Protein AF-A0A7J9BCP8-F1 (afdb_monomer)

Secondary structure (DSSP, 8-state):
----EEEEEEEESS----TTSEE-PPP--GGG-S-------EEEEEEHHHHTT--TTEEEEEEEEESSS--TT--HHHHHHHHHT-----------

Radius of gyration: 15.51 Å; Cα contacts (8 Å, |Δi|>4): 135; chains: 1; bounding box: 48×31×32 Å

pLDDT: mean 85.13, std 13.85, range [46.31, 96.81]

Organism: Gossypium gossypioides (NCBI:txid34282)

Nearest PDB structures (foldseek):
  2pyj-assembly1_A  TM=3.569E-01  e=8.616E+00  Salasvirus phi29
  2pyj-assembly2_B  TM=3.583E-01  e=8.094E+00  Salasvirus phi29

Sequence (96 aa):
ESAISIIYVVNCRKPIKLSQYINASRCITKSNISSPSPSTSFFYFLDRNTVLNLNQACTMEAEVPIMVKSISGMSTLAIYNKLSDGFYLSWHQISV

Solvent-accessible surface area (backbone atoms only — not comparable to full-atom values): 6097 Å² total; per-residue (Å²): 135,77,42,73,32,57,37,32,38,31,42,14,63,55,89,71,96,47,87,70,51,35,63,55,63,76,83,86,52,86,88,63,61,89,64,81,61,82,69,52,65,39,34,24,40,30,46,64,81,53,55,79,67,58,57,87,60,44,44,85,75,46,80,42,74,30,62,37,79,70,64,85,90,57,51,55,67,59,51,51,53,43,53,71,73,44,73,90,86,79,88,80,86,79,86,127

Mean predicted aligned error: 7.35 Å

Structure (mmCIF, N/CA/C/O backbone):
data_AF-A0A7J9BCP8-F1
#
_entry.id   AF-A0A7J9BCP8-F1
#
loop_
_atom_site.group_PDB
_atom_site.id
_atom_site.type_symbol
_atom_site.label_atom_id
_atom_site.label_alt_id
_atom_site.label_comp_id
_atom_site.label_asym_id
_atom_site.label_entity_id
_atom_site.label_seq_id
_atom_site.pdbx_PDB_ins_code
_atom_site.Cartn_x
_atom_site.Cartn_y
_atom_site.Cartn_z
_atom_site.occupancy
_atom_site.B_iso_or_equiv
_atom_site.auth_seq_id
_atom_site.auth_comp_id
_atom_site.auth_asym_id
_atom_site.auth_atom_id
_atom_site.pdbx_PDB_model_num
ATOM 1 N N . GLU A 1 1 ? -21.570 -1.901 7.388 1.00 46.31 1 GLU A N 1
ATOM 2 C CA . GLU A 1 1 ? -21.275 -2.517 6.080 1.00 46.31 1 GLU A CA 1
ATOM 3 C C . GLU A 1 1 ? -19.883 -2.080 5.635 1.00 46.31 1 GLU A C 1
ATOM 5 O O . GLU A 1 1 ? -19.678 -0.914 5.297 1.00 46.31 1 GLU A O 1
ATOM 10 N N . SER A 1 2 ? -18.895 -2.962 5.786 1.00 58.09 2 SER A N 1
ATOM 11 C CA . SER A 1 2 ? -17.518 -2.688 5.366 1.00 58.09 2 SER A CA 1
ATOM 12 C C . SER A 1 2 ? -17.454 -2.861 3.854 1.00 58.09 2 SER A C 1
ATOM 14 O O . SER A 1 2 ? -17.545 -3.984 3.370 1.00 58.09 2 SER A O 1
ATOM 16 N N . ALA A 1 3 ? -17.369 -1.766 3.099 1.00 75.94 3 ALA A N 1
ATOM 17 C CA . ALA A 1 3 ? -17.163 -1.881 1.660 1.00 75.94 3 ALA A CA 1
ATOM 18 C C . ALA A 1 3 ? -15.733 -2.359 1.385 1.00 75.94 3 ALA A C 1
ATOM 20 O O . ALA A 1 3 ? -14.808 -1.967 2.098 1.00 75.94 3 ALA A O 1
ATOM 21 N N . ILE A 1 4 ? -15.575 -3.182 0.353 1.00 86.19 4 ILE A N 1
ATOM 22 C CA . ILE A 1 4 ? -14.275 -3.636 -0.137 1.00 86.19 4 ILE A CA 1
ATOM 23 C C . ILE A 1 4 ? -13.821 -2.660 -1.225 1.00 86.19 4 ILE A C 1
ATOM 25 O O . ILE A 1 4 ? -14.594 -2.329 -2.125 1.00 86.19 4 ILE A O 1
ATOM 29 N N . SER A 1 5 ? -12.574 -2.209 -1.147 1.00 91.00 5 SER A N 1
ATOM 30 C CA . SER A 1 5 ? -11.901 -1.468 -2.215 1.00 91.00 5 SER A CA 1
ATOM 31 C C . SER A 1 5 ? -10.595 -2.160 -2.597 1.00 91.00 5 SER A C 1
ATOM 33 O O . SER A 1 5 ? -10.160 -3.108 -1.941 1.00 91.00 5 SER A O 1
ATOM 35 N N . ILE A 1 6 ? -9.989 -1.709 -3.693 1.00 93.25 6 ILE A N 1
ATOM 36 C CA . ILE A 1 6 ? -8.660 -2.138 -4.128 1.00 93.25 6 ILE A CA 1
ATOM 37 C C . ILE A 1 6 ? -7.717 -0.963 -3.913 1.00 93.25 6 ILE A C 1
ATOM 39 O O . ILE A 1 6 ? -7.991 0.148 -4.381 1.00 93.25 6 ILE A O 1
ATOM 43 N N . ILE A 1 7 ? -6.611 -1.227 -3.226 1.00 95.25 7 ILE A N 1
ATOM 44 C CA . ILE A 1 7 ? -5.485 -0.305 -3.132 1.00 95.25 7 ILE A CA 1
ATOM 45 C C . ILE A 1 7 ? -4.344 -0.803 -4.000 1.00 95.25 7 ILE A C 1
ATOM 47 O O . ILE A 1 7 ? -4.219 -1.992 -4.292 1.00 95.25 7 ILE A O 1
ATOM 51 N N . TYR A 1 8 ? -3.481 0.122 -4.377 1.00 96.44 8 TYR A N 1
ATOM 52 C CA . TYR A 1 8 ? -2.369 -0.151 -5.265 1.00 96.44 8 TYR A CA 1
ATOM 53 C C . TYR A 1 8 ? -1.071 0.126 -4.534 1.00 96.44 8 TYR A C 1
ATOM 55 O O . TYR A 1 8 ? -0.903 1.190 -3.934 1.00 96.44 8 TYR A O 1
ATOM 63 N N . VAL A 1 9 ? -0.154 -0.830 -4.598 1.00 96.19 9 VAL A N 1
ATOM 64 C CA . VAL A 1 9 ? 1.219 -0.651 -4.143 1.00 96.19 9 VAL A CA 1
ATOM 65 C C . VAL A 1 9 ? 2.039 -0.224 -5.344 1.00 96.19 9 VAL A C 1
ATOM 67 O O . VAL A 1 9 ? 2.055 -0.906 -6.370 1.00 96.19 9 VAL A O 1
ATOM 70 N N . VAL A 1 10 ? 2.719 0.908 -5.219 1.00 95.88 10 VAL A N 1
ATOM 71 C CA . VAL A 1 10 ? 3.598 1.428 -6.266 1.00 95.88 10 VAL A CA 1
ATOM 72 C C . VAL A 1 10 ? 5.002 1.629 -5.728 1.00 95.88 10 VAL A C 1
ATOM 74 O O . VAL A 1 10 ? 5.184 1.987 -4.566 1.00 95.88 10 VAL A O 1
ATOM 77 N N . ASN A 1 11 ? 5.986 1.424 -6.592 1.00 94.75 11 ASN A N 1
ATOM 78 C CA . ASN A 1 11 ? 7.399 1.644 -6.331 1.00 94.75 11 ASN A CA 1
ATOM 79 C C . ASN A 1 11 ? 7.879 2.812 -7.184 1.00 94.75 11 ASN A C 1
ATOM 81 O O . ASN A 1 11 ? 7.881 2.745 -8.414 1.00 94.75 11 ASN A O 1
ATOM 85 N N . CYS A 1 12 ? 8.256 3.902 -6.532 1.00 93.38 12 CYS A N 1
ATOM 86 C CA . CYS A 1 12 ? 8.724 5.115 -7.179 1.00 93.38 12 CYS A CA 1
ATOM 87 C C . CYS A 1 12 ? 10.238 5.243 -7.067 1.00 93.38 12 CYS A C 1
ATOM 89 O O . CYS A 1 12 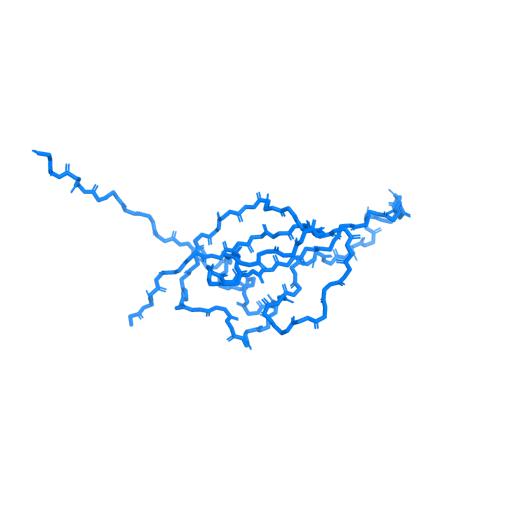? 10.800 4.985 -6.012 1.00 93.38 12 CYS A O 1
ATOM 91 N N . ARG A 1 13 ? 10.891 5.731 -8.128 1.00 90.88 13 ARG A N 1
ATOM 92 C CA . ARG A 1 13 ? 12.340 6.012 -8.171 1.00 90.88 13 ARG A CA 1
ATOM 93 C C . ARG A 1 13 ? 12.740 7.312 -7.464 1.00 90.88 13 ARG A C 1
ATOM 95 O O . ARG A 1 13 ? 13.920 7.625 -7.320 1.00 90.88 13 ARG A O 1
ATOM 102 N N . LYS A 1 14 ? 11.748 8.132 -7.109 1.00 90.12 14 LYS A N 1
ATOM 103 C CA . LYS A 1 14 ? 11.895 9.438 -6.458 1.00 90.12 14 LYS A CA 1
ATOM 104 C C . 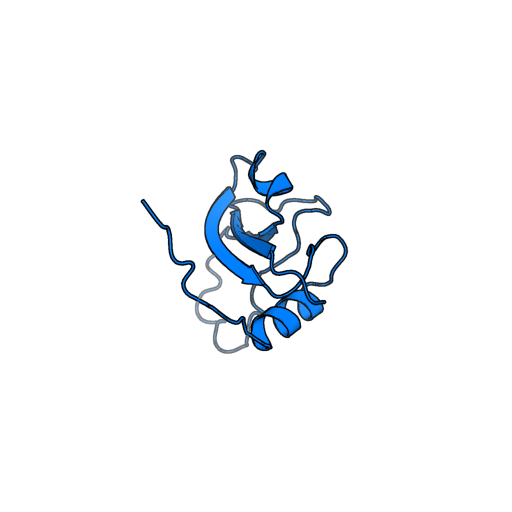LYS A 1 14 ? 10.787 9.609 -5.418 1.00 90.12 14 LYS A C 1
ATOM 106 O O . LYS A 1 14 ? 9.684 9.106 -5.645 1.00 90.12 14 LYS A O 1
ATOM 111 N N . PRO A 1 15 ? 11.041 10.338 -4.319 1.00 90.56 15 PRO A N 1
ATOM 112 C CA . PRO A 1 15 ? 10.013 10.594 -3.326 1.00 90.56 15 PRO A CA 1
ATOM 113 C C . PRO A 1 15 ? 8.923 11.498 -3.911 1.00 90.56 15 PRO A C 1
ATOM 115 O O . PRO A 1 15 ? 9.214 12.530 -4.519 1.00 90.56 15 PRO A O 1
ATOM 118 N N . ILE A 1 16 ? 7.665 11.131 -3.683 1.00 92.69 16 ILE A N 1
ATOM 119 C CA . ILE A 1 16 ? 6.492 11.916 -4.064 1.00 92.69 16 ILE A CA 1
ATOM 120 C C . ILE A 1 16 ? 5.945 12.627 -2.822 1.00 92.69 16 ILE A C 1
ATOM 122 O O . ILE A 1 16 ? 5.726 12.006 -1.785 1.00 92.69 16 ILE A O 1
ATOM 126 N N . LYS A 1 17 ? 5.739 13.946 -2.921 1.00 91.19 17 LYS A N 1
ATOM 127 C CA . LYS A 1 17 ? 5.212 14.802 -1.841 1.00 91.19 17 LYS A CA 1
ATOM 128 C C . LYS A 1 17 ? 3.760 15.196 -2.115 1.00 91.19 17 LYS A C 1
ATOM 130 O O . LYS A 1 17 ? 3.451 16.371 -2.284 1.00 91.19 17 LYS A O 1
ATOM 135 N N . LEU A 1 18 ? 2.884 14.203 -2.210 1.00 92.31 18 LEU A N 1
ATOM 136 C CA . LEU A 1 18 ? 1.449 14.387 -2.427 1.00 92.31 18 LEU A CA 1
ATOM 137 C C . LEU A 1 18 ? 0.682 13.603 -1.364 1.00 92.31 18 LEU A C 1
ATOM 139 O O . LEU A 1 18 ? 1.077 12.492 -1.024 1.00 92.31 18 LEU A O 1
ATOM 143 N N . SER A 1 19 ? -0.412 14.162 -0.847 1.00 91.88 19 SER A N 1
ATOM 144 C CA . SER A 1 19 ? -1.186 13.539 0.238 1.00 91.88 19 SER A CA 1
ATOM 145 C C . SER A 1 19 ? -1.82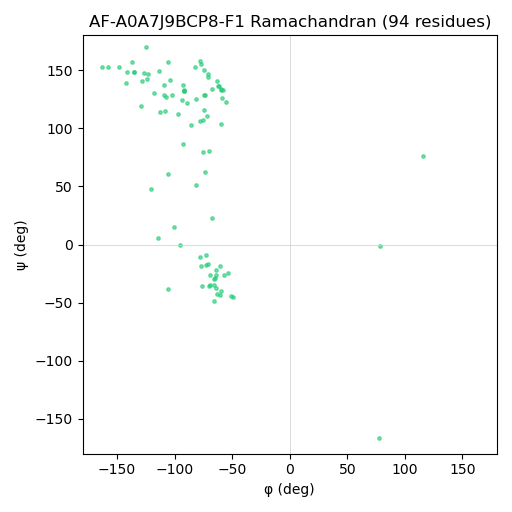1 12.208 -0.163 1.00 91.88 19 SER A C 1
ATOM 147 O O . SER A 1 19 ? -2.032 11.353 0.691 1.00 91.88 19 SER A O 1
ATOM 149 N N . GLN A 1 20 ? -2.091 12.013 -1.457 1.00 93.56 20 GLN A N 1
ATOM 150 C CA . GLN A 1 20 ? -2.626 10.761 -1.987 1.00 93.56 20 GLN A CA 1
ATOM 151 C C . GLN A 1 20 ? -1.584 9.632 -2.012 1.00 93.56 20 GLN A C 1
ATOM 153 O O . GLN A 1 20 ? -1.959 8.472 -2.128 1.00 93.56 20 GLN A O 1
ATOM 158 N N . TYR A 1 21 ? -0.290 9.961 -1.917 1.00 95.00 21 TYR A N 1
ATOM 159 C CA . TYR A 1 21 ? 0.816 9.004 -1.897 1.00 95.00 21 TYR A CA 1
ATOM 160 C C . TYR A 1 21 ? 1.151 8.663 -0.445 1.00 95.00 21 TYR A C 1
ATOM 162 O O . TYR A 1 21 ? 2.024 9.272 0.177 1.00 95.00 21 TYR A O 1
ATOM 170 N N . ILE A 1 22 ? 0.443 7.680 0.110 1.00 96.19 22 ILE A N 1
ATOM 171 C CA . ILE A 1 22 ? 0.611 7.275 1.508 1.00 96.19 22 ILE A CA 1
ATOM 172 C C . ILE A 1 22 ? 1.814 6.341 1.607 1.00 96.19 22 ILE A C 1
ATOM 174 O O . ILE A 1 22 ? 1.876 5.343 0.901 1.00 96.19 22 ILE A O 1
ATOM 178 N N . ASN A 1 23 ? 2.789 6.652 2.462 1.00 94.44 23 ASN A N 1
ATOM 179 C CA . ASN A 1 23 ? 4.023 5.868 2.565 1.00 94.44 23 ASN A CA 1
ATOM 180 C C . ASN A 1 23 ? 3.719 4.399 2.924 1.00 94.44 23 ASN A C 1
ATOM 182 O O . ASN A 1 23 ? 3.062 4.131 3.928 1.00 94.44 23 ASN A O 1
ATOM 186 N N . ALA A 1 24 ? 4.222 3.465 2.119 1.00 94.06 24 ALA A N 1
ATOM 187 C CA . ALA A 1 24 ? 4.105 2.018 2.304 1.00 94.06 24 ALA A CA 1
ATOM 188 C C . ALA A 1 24 ? 5.464 1.348 2.571 1.00 94.06 24 ALA A C 1
ATOM 190 O O . ALA A 1 24 ? 5.556 0.123 2.642 1.00 94.06 24 ALA A O 1
ATOM 191 N N . SER A 1 25 ? 6.534 2.131 2.715 1.00 87.31 25 SER A N 1
ATOM 192 C CA . SER A 1 25 ? 7.886 1.615 2.919 1.00 87.31 25 SER A CA 1
ATOM 193 C C . SER A 1 25 ? 7.967 0.811 4.215 1.00 87.31 25 SER A C 1
ATOM 195 O O . SER A 1 25 ? 7.435 1.212 5.252 1.00 87.31 25 SER A O 1
ATOM 197 N N . ARG A 1 26 ? 8.641 -0.341 4.160 1.00 77.50 26 ARG A N 1
ATOM 198 C CA . ARG A 1 26 ? 8.844 -1.197 5.334 1.00 77.50 26 ARG A CA 1
ATOM 199 C C . ARG A 1 26 ? 9.823 -0.542 6.303 1.00 77.50 26 ARG A C 1
ATOM 201 O O . ARG A 1 26 ? 10.779 0.110 5.884 1.00 77.50 26 ARG A O 1
ATOM 208 N N . CYS A 1 27 ? 9.618 -0.765 7.597 1.00 71.31 27 CYS A N 1
ATOM 209 C CA . CYS A 1 27 ? 10.599 -0.378 8.604 1.00 71.31 27 CYS A CA 1
ATOM 210 C C . CYS A 1 27 ? 11.933 -1.085 8.335 1.00 71.31 27 CYS A C 1
ATOM 212 O O . CYS A 1 27 ? 11.974 -2.300 8.131 1.00 71.31 27 CYS A O 1
ATOM 214 N N . ILE A 1 28 ? 13.030 -0.332 8.378 1.00 68.50 28 ILE A N 1
ATOM 215 C CA . ILE A 1 28 ? 14.374 -0.903 8.333 1.00 68.50 28 ILE A CA 1
ATOM 216 C C . ILE A 1 28 ? 14.646 -1.517 9.709 1.00 68.50 28 ILE A C 1
ATOM 218 O O . ILE A 1 28 ? 14.824 -0.805 10.696 1.00 68.50 28 ILE A O 1
ATOM 222 N N . THR A 1 29 ? 14.647 -2.844 9.800 1.00 60.59 29 THR A N 1
ATOM 223 C CA . THR A 1 29 ? 15.090 -3.557 11.003 1.00 60.59 29 THR A CA 1
ATOM 224 C C . THR A 1 29 ? 16.613 -3.685 11.007 1.00 60.59 29 THR A C 1
ATOM 226 O O . THR A 1 29 ? 17.241 -3.729 9.951 1.00 60.59 29 THR A O 1
ATOM 229 N N . LYS A 1 30 ? 17.229 -3.786 12.196 1.00 59.44 30 LYS A N 1
ATOM 230 C CA . LYS A 1 30 ? 18.696 -3.910 12.354 1.00 59.44 30 LYS A CA 1
ATOM 231 C C . LYS A 1 30 ? 19.315 -5.070 11.550 1.00 59.44 30 LYS A C 1
ATOM 233 O O . LYS A 1 30 ? 20.486 -5.011 11.201 1.00 59.44 30 LYS A O 1
ATOM 238 N N . SER A 1 31 ? 18.525 -6.093 11.226 1.00 56.84 31 SER A N 1
ATOM 239 C CA . SER A 1 31 ? 18.899 -7.245 10.397 1.00 56.84 31 SER A CA 1
ATOM 240 C C . SER A 1 31 ? 19.080 -6.941 8.902 1.00 56.84 31 SER A C 1
ATOM 242 O O . SER A 1 31 ? 19.722 -7.724 8.216 1.00 56.84 31 SER A O 1
ATOM 244 N N . ASN A 1 32 ? 18.573 -5.808 8.399 1.00 54.16 32 ASN A N 1
ATOM 245 C CA . ASN A 1 32 ? 18.698 -5.386 6.995 1.00 54.16 32 ASN A CA 1
ATOM 246 C C . ASN A 1 32 ? 19.809 -4.335 6.777 1.00 54.16 32 ASN A C 1
ATOM 248 O O . ASN A 1 32 ? 19.842 -3.672 5.745 1.00 54.16 32 ASN A O 1
ATOM 252 N N . ILE A 1 33 ? 20.716 -4.154 7.747 1.00 56.56 33 ILE A N 1
ATOM 253 C CA . ILE A 1 33 ? 21.815 -3.169 7.675 1.00 56.56 33 ILE A CA 1
ATOM 254 C C . ILE A 1 33 ? 22.965 -3.647 6.771 1.00 56.56 33 ILE A C 1
ATOM 256 O O . ILE A 1 33 ? 23.762 -2.838 6.298 1.00 56.56 33 ILE A O 1
ATOM 260 N N . SER A 1 34 ? 23.055 -4.943 6.473 1.00 49.78 34 SER A N 1
ATOM 261 C CA . SER A 1 34 ? 24.023 -5.484 5.517 1.00 49.78 34 SER A CA 1
ATOM 262 C C . SER A 1 34 ? 23.587 -5.163 4.085 1.00 49.78 34 SER A C 1
ATOM 264 O O . SER A 1 34 ? 23.031 -6.015 3.396 1.00 49.78 34 SER A O 1
ATOM 266 N N . SER A 1 35 ? 23.859 -3.915 3.683 1.00 48.50 35 SER A N 1
ATOM 267 C CA . SER A 1 35 ? 23.764 -3.270 2.359 1.00 48.50 35 SER A CA 1
ATOM 268 C C . SER A 1 35 ? 22.735 -2.132 2.311 1.00 48.50 35 SER A C 1
ATOM 270 O O . SER A 1 35 ? 21.692 -2.286 1.673 1.00 48.50 35 SER A O 1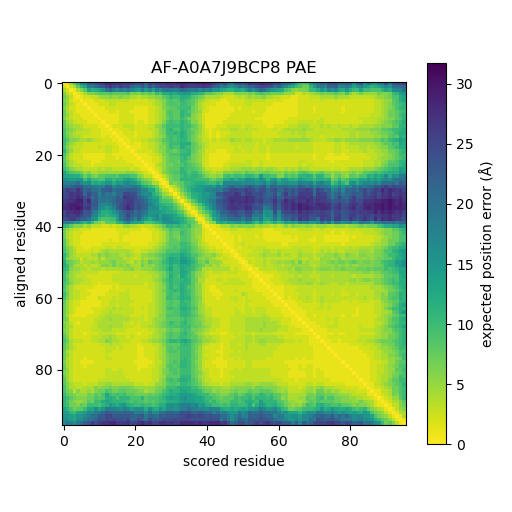
ATOM 272 N N . PRO A 1 36 ? 23.022 -0.931 2.856 1.00 50.22 36 PRO A N 1
ATOM 273 C CA . PRO A 1 36 ? 22.334 0.276 2.423 1.00 50.22 36 PRO A CA 1
ATOM 274 C C . PRO A 1 36 ? 22.874 0.648 1.035 1.00 50.22 36 PRO A C 1
ATOM 276 O O . PRO A 1 36 ? 23.496 1.687 0.835 1.00 50.22 36 PRO A O 1
ATOM 279 N N . SER A 1 37 ? 22.679 -0.229 0.049 1.00 51.41 37 SER A N 1
ATOM 280 C CA . SER A 1 37 ? 22.601 0.267 -1.318 1.00 51.41 37 SER A CA 1
ATOM 281 C C . SER A 1 37 ? 21.423 1.245 -1.321 1.00 51.41 37 SER A C 1
ATOM 283 O O . SER A 1 37 ? 20.399 0.937 -0.701 1.00 51.41 37 SER A O 1
ATOM 285 N N . PRO A 1 38 ? 21.545 2.446 -1.905 1.00 54.56 38 PRO A N 1
ATOM 286 C CA . PRO A 1 38 ? 20.423 3.357 -1.997 1.00 54.56 38 PRO A CA 1
ATOM 287 C C . PRO A 1 38 ? 19.462 2.734 -3.004 1.00 54.56 38 PRO A C 1
ATOM 289 O O . PRO A 1 38 ? 19.470 3.071 -4.185 1.00 54.56 38 PRO A O 1
ATOM 292 N N . SER A 1 39 ? 18.665 1.759 -2.567 1.00 57.38 39 SER A N 1
ATOM 293 C CA . SER A 1 39 ? 17.501 1.334 -3.312 1.00 57.38 39 SER A CA 1
ATOM 294 C C . SER A 1 39 ? 16.657 2.590 -3.412 1.00 57.38 39 SER A C 1
ATOM 296 O O . SER A 1 39 ? 16.062 3.032 -2.430 1.00 57.38 39 SER A O 1
ATOM 298 N N . THR 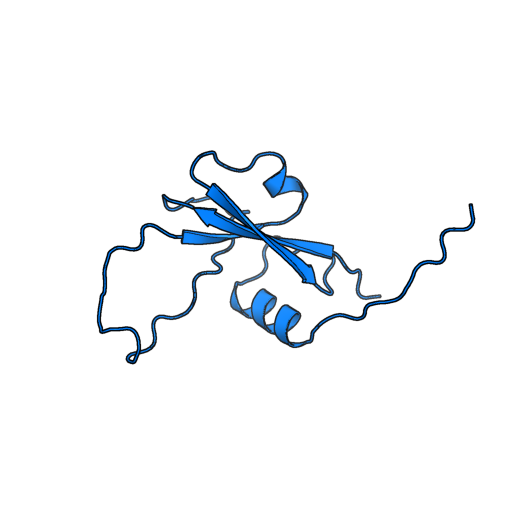A 1 40 ? 16.667 3.211 -4.586 1.00 73.75 40 THR A N 1
ATOM 299 C CA . THR A 1 40 ? 15.917 4.423 -4.930 1.00 73.75 40 THR A CA 1
ATOM 300 C C . THR A 1 40 ? 14.409 4.158 -4.951 1.00 73.75 40 THR A C 1
ATOM 302 O O . THR A 1 40 ? 13.674 4.873 -5.609 1.00 73.75 40 THR A O 1
ATOM 305 N N . SER A 1 41 ? 13.947 3.129 -4.243 1.00 85.25 41 SER A N 1
ATOM 306 C CA . SER A 1 41 ? 12.593 2.611 -4.225 1.00 85.25 41 SER A CA 1
ATOM 307 C C . SER A 1 41 ? 11.830 3.185 -3.044 1.00 85.25 41 SER A C 1
ATOM 309 O O . SER A 1 41 ? 12.107 2.882 -1.884 1.00 85.25 41 SER A O 1
ATOM 311 N N . PHE A 1 42 ? 10.849 4.015 -3.364 1.00 91.25 42 PHE A N 1
ATOM 312 C CA . PHE A 1 42 ? 9.909 4.607 -2.429 1.00 91.25 42 PHE A CA 1
ATOM 313 C C . PHE A 1 42 ? 8.552 3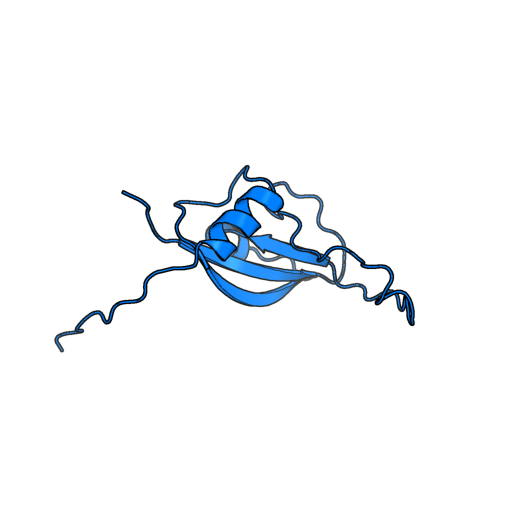.954 -2.654 1.00 91.25 42 PHE A C 1
ATOM 315 O O . PHE A 1 42 ? 7.965 4.103 -3.726 1.00 91.25 42 PHE A O 1
ATOM 322 N N . PHE A 1 43 ? 8.067 3.218 -1.657 1.00 94.31 43 PHE A N 1
ATOM 323 C CA . PHE A 1 43 ? 6.805 2.499 -1.774 1.00 94.31 43 PHE A CA 1
ATOM 324 C C . PHE A 1 43 ? 5.6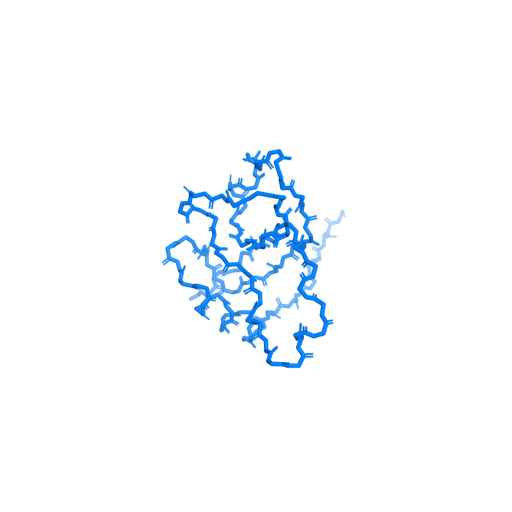47 3.346 -1.262 1.00 94.31 43 PHE A C 1
ATOM 326 O O . PHE A 1 43 ? 5.750 3.955 -0.192 1.00 94.31 43 PHE A O 1
ATOM 333 N N . TYR A 1 44 ? 4.534 3.337 -1.994 1.00 96.38 44 TYR A N 1
ATOM 334 C CA . TYR A 1 44 ? 3.315 4.050 -1.620 1.00 96.38 44 TYR A CA 1
ATOM 335 C C . TYR A 1 44 ? 2.064 3.192 -1.813 1.00 96.38 44 TYR A C 1
ATOM 337 O O . TYR A 1 44 ? 2.003 2.380 -2.735 1.00 96.38 44 TYR A O 1
ATOM 345 N N . PHE A 1 45 ? 1.065 3.418 -0.961 1.00 96.81 45 PHE A N 1
ATOM 346 C CA . PHE A 1 45 ? -0.312 2.982 -1.156 1.00 96.81 45 PHE A CA 1
ATOM 347 C C . PHE A 1 45 ? -1.099 4.089 -1.854 1.00 96.81 45 PHE A C 1
ATOM 349 O O . PHE A 1 45 ? -1.048 5.241 -1.416 1.00 96.81 45 PHE A O 1
ATOM 356 N N . LEU A 1 46 ? -1.838 3.729 -2.904 1.00 96.25 46 LEU A N 1
ATOM 357 C CA . LEU A 1 46 ? -2.704 4.627 -3.667 1.00 96.25 46 LEU A CA 1
ATOM 358 C C . LEU A 1 46 ? -4.129 4.070 -3.770 1.00 96.25 46 LEU A C 1
ATOM 360 O O . LEU A 1 46 ? -4.325 2.859 -3.876 1.00 96.25 46 LEU A O 1
ATOM 364 N N . ASP A 1 47 ? -5.113 4.969 -3.808 1.00 93.25 47 ASP A N 1
ATOM 365 C CA . ASP A 1 47 ? -6.486 4.654 -4.218 1.00 93.25 47 ASP A CA 1
ATOM 366 C C . ASP A 1 47 ? -6.584 4.555 -5.756 1.00 93.25 47 ASP A C 1
ATOM 368 O O . ASP A 1 47 ? -5.803 5.168 -6.494 1.00 93.25 47 ASP A O 1
ATOM 372 N N . ARG A 1 48 ? -7.612 3.853 -6.255 1.00 89.31 48 ARG A N 1
ATOM 373 C CA . ARG A 1 48 ? -7.873 3.661 -7.699 1.00 89.31 48 ARG A CA 1
ATOM 374 C C . ARG A 1 48 ? -7.831 4.951 -8.514 1.00 89.31 48 ARG A C 1
ATOM 376 O O . ARG A 1 48 ? -7.208 4.992 -9.570 1.00 89.31 48 ARG A O 1
ATOM 383 N N . ASN A 1 49 ? -8.458 6.014 -8.014 1.00 87.31 49 ASN A N 1
ATOM 384 C CA . ASN A 1 49 ? -8.525 7.294 -8.724 1.00 87.31 49 ASN A CA 1
ATOM 385 C C . ASN A 1 49 ? -7.150 7.962 -8.865 1.00 87.31 49 ASN A C 1
ATOM 387 O O . ASN A 1 49 ? -6.908 8.679 -9.833 1.00 87.31 49 ASN A O 1
ATOM 391 N N . THR A 1 50 ? -6.241 7.734 -7.915 1.00 86.88 50 THR A N 1
ATOM 392 C CA . THR A 1 50 ? -4.890 8.303 -7.949 1.00 86.88 50 THR A CA 1
ATOM 393 C C . THR A 1 50 ? -3.999 7.563 -8.940 1.00 86.88 50 THR A C 1
ATOM 395 O O . THR A 1 50 ? -3.198 8.191 -9.629 1.00 86.88 50 THR A O 1
ATOM 398 N N . VAL A 1 51 ? -4.173 6.247 -9.069 1.00 87.31 51 VAL A N 1
ATOM 399 C CA . VAL A 1 51 ? -3.408 5.418 -10.014 1.00 87.31 51 VAL A CA 1
ATOM 400 C C . VAL A 1 51 ? -3.680 5.764 -11.474 1.00 87.31 51 VAL A C 1
ATOM 402 O O . VAL A 1 51 ? -2.773 5.644 -12.293 1.00 87.31 51 VAL A O 1
ATOM 405 N N . LEU A 1 52 ? -4.874 6.261 -11.808 1.00 87.25 52 LEU A N 1
ATOM 406 C CA . LEU A 1 52 ? -5.190 6.709 -13.173 1.00 87.25 52 LEU A CA 1
ATOM 407 C C . LEU A 1 52 ? -4.227 7.795 -13.684 1.00 87.25 52 LEU A C 1
ATOM 409 O O . LEU A 1 52 ? -4.005 7.895 -14.885 1.00 87.25 52 LEU A O 1
ATOM 413 N N . ASN A 1 53 ? -3.630 8.571 -12.773 1.00 88.50 53 ASN A N 1
ATOM 414 C CA . ASN A 1 53 ? -2.632 9.599 -13.066 1.00 88.50 53 ASN A CA 1
ATOM 415 C C . ASN A 1 53 ? -1.309 9.292 -12.347 1.00 88.50 53 ASN A C 1
ATOM 417 O O . ASN A 1 53 ? -0.736 10.150 -11.665 1.00 88.50 53 ASN A O 1
ATOM 421 N N . LEU A 1 54 ? -0.846 8.042 -12.448 1.00 92.81 54 LEU A N 1
ATOM 422 C CA . LEU A 1 54 ? 0.393 7.600 -11.816 1.00 92.81 54 LEU A CA 1
ATOM 423 C C . LEU A 1 54 ? 1.586 8.438 -12.296 1.00 92.81 54 LEU A C 1
ATOM 425 O O . LEU A 1 54 ? 1.785 8.656 -13.492 1.00 92.81 54 LEU A O 1
ATOM 429 N N . ASN A 1 55 ? 2.409 8.898 -11.353 1.00 92.19 55 ASN A N 1
ATOM 430 C CA . ASN A 1 55 ? 3.625 9.628 -11.685 1.00 92.19 55 ASN A CA 1
ATOM 431 C C . ASN A 1 55 ? 4.585 8.731 -12.491 1.00 92.19 55 ASN A C 1
ATOM 433 O O . ASN A 1 55 ? 4.821 7.588 -12.115 1.00 92.19 55 ASN A O 1
ATOM 437 N N . GLN A 1 56 ? 5.200 9.266 -13.549 1.00 92.81 56 GLN A N 1
ATOM 438 C CA . GLN A 1 56 ? 6.133 8.527 -14.418 1.00 92.81 56 GLN A CA 1
ATOM 439 C C . GLN A 1 56 ? 7.369 7.980 -13.686 1.00 92.81 56 GLN A C 1
ATOM 441 O O . GLN A 1 56 ? 8.047 7.084 -14.182 1.00 92.81 56 GLN A O 1
ATOM 446 N N . ALA A 1 57 ? 7.684 8.512 -12.502 1.00 92.44 57 ALA A N 1
ATOM 447 C CA . ALA A 1 57 ? 8.731 7.971 -11.647 1.00 92.44 57 ALA A CA 1
ATOM 448 C C . ALA A 1 57 ? 8.335 6.648 -10.968 1.00 92.44 57 ALA A C 1
ATOM 450 O O . ALA A 1 57 ? 9.197 6.046 -10.329 1.00 92.44 57 ALA A O 1
ATOM 451 N N . CYS A 1 58 ? 7.074 6.220 -11.062 1.00 94.31 58 CYS A N 1
ATOM 452 C CA . CYS A 1 58 ? 6.506 5.094 -10.334 1.00 94.31 58 CYS A CA 1
ATOM 453 C C . CYS A 1 58 ? 6.113 3.934 -11.250 1.00 94.31 58 CYS A C 1
ATOM 455 O O . CYS A 1 58 ? 5.723 4.115 -12.399 1.00 94.31 58 CYS A O 1
ATOM 457 N N . THR A 1 59 ? 6.198 2.722 -10.714 1.00 94.62 59 THR A N 1
ATOM 458 C CA . THR A 1 59 ? 5.743 1.478 -11.342 1.00 94.62 59 THR A CA 1
ATOM 459 C C . THR A 1 59 ? 4.755 0.788 -10.405 1.00 94.62 59 THR A C 1
ATOM 461 O O . THR A 1 59 ? 4.908 0.863 -9.186 1.00 94.62 59 THR A O 1
ATOM 464 N N . MET A 1 60 ? 3.715 0.166 -10.960 1.00 95.06 60 MET A N 1
ATOM 465 C CA . MET A 1 60 ? 2.762 -0.627 -10.182 1.00 95.06 60 MET A CA 1
ATOM 466 C C . MET A 1 60 ? 3.401 -1.958 -9.781 1.00 95.06 60 MET A C 1
ATOM 468 O O . MET A 1 60 ? 3.929 -2.663 -10.634 1.00 95.06 60 MET A O 1
ATOM 472 N N . GLU A 1 61 ? 3.345 -2.286 -8.493 1.00 94.94 61 GLU A N 1
ATOM 473 C CA . GLU A 1 61 ? 3.907 -3.520 -7.928 1.00 94.94 61 GLU A CA 1
ATOM 474 C C . GLU A 1 61 ? 2.814 -4.530 -7.574 1.00 94.94 61 GLU A C 1
ATOM 476 O O . GLU A 1 61 ? 2.995 -5.730 -7.759 1.00 94.94 61 GLU A O 1
ATOM 481 N N . ALA A 1 62 ? 1.675 -4.059 -7.051 1.00 94.69 62 ALA A N 1
ATOM 482 C CA . ALA A 1 62 ? 0.572 -4.934 -6.671 1.00 94.69 62 ALA A CA 1
ATOM 483 C C . ALA A 1 62 ? -0.773 -4.205 -6.614 1.00 94.69 62 ALA A C 1
ATOM 485 O O . ALA A 1 62 ? -0.843 -3.018 -6.289 1.00 94.69 62 ALA A O 1
ATOM 486 N N . GLU A 1 63 ? -1.839 -4.971 -6.830 1.00 94.94 63 GLU A N 1
ATOM 487 C CA . GLU A 1 63 ? -3.215 -4.614 -6.490 1.00 94.94 63 GLU A CA 1
ATOM 488 C C . GLU A 1 63 ? -3.648 -5.460 -5.293 1.00 94.94 63 GLU A C 1
ATOM 490 O O . GLU A 1 63 ? -3.503 -6.683 -5.306 1.00 94.94 63 GLU A O 1
ATOM 495 N N . VAL A 1 64 ? -4.142 -4.819 -4.236 1.00 92.81 64 VAL A N 1
ATOM 496 C CA . VAL A 1 64 ? -4.445 -5.488 -2.969 1.00 92.81 64 VAL A CA 1
ATOM 497 C C . VAL A 1 64 ? -5.864 -5.130 -2.530 1.00 92.81 64 VAL A C 1
ATOM 499 O O . VAL A 1 64 ? -6.153 -3.951 -2.307 1.00 92.81 64 VAL A O 1
ATOM 502 N N . PRO A 1 65 ? -6.766 -6.116 -2.388 1.00 93.19 65 PRO A N 1
ATOM 503 C CA . PRO A 1 65 ? -8.070 -5.886 -1.787 1.00 93.19 65 PRO A CA 1
ATOM 504 C C . PRO A 1 65 ? -7.933 -5.463 -0.323 1.00 93.19 65 PRO A C 1
ATOM 506 O O . PRO A 1 65 ? -7.111 -5.998 0.421 1.00 93.19 65 PRO A O 1
ATOM 509 N N . ILE A 1 66 ? -8.768 -4.525 0.109 1.00 93.19 66 ILE A N 1
ATOM 510 C CA . ILE A 1 66 ? -8.808 -4.052 1.491 1.00 93.19 66 ILE A CA 1
ATOM 511 C C . ILE A 1 66 ? -10.253 -3.775 1.914 1.00 93.19 66 ILE A C 1
ATOM 513 O O . ILE A 1 66 ? -11.055 -3.221 1.160 1.00 93.19 66 ILE A O 1
ATOM 517 N N . MET A 1 67 ? -10.608 -4.154 3.143 1.00 92.44 67 MET A N 1
ATOM 518 C CA . MET A 1 67 ? -11.967 -3.999 3.682 1.00 92.44 67 MET A CA 1
ATOM 519 C C . MET A 1 67 ? -12.244 -2.578 4.211 1.00 92.44 67 MET A C 1
ATOM 521 O O . MET A 1 67 ? -12.683 -2.392 5.349 1.00 92.44 67 MET A O 1
ATOM 525 N N . VAL A 1 68 ? -11.968 -1.562 3.391 1.00 91.50 68 VAL A N 1
ATOM 526 C CA . VAL A 1 68 ? -12.335 -0.154 3.624 1.00 91.50 68 VAL A CA 1
ATOM 527 C C . VAL A 1 68 ? -12.863 0.479 2.339 1.00 91.50 68 VAL A C 1
ATOM 529 O O . VAL A 1 68 ? -12.537 0.032 1.245 1.00 91.50 68 VAL A O 1
ATOM 532 N N . LYS A 1 69 ? -13.650 1.557 2.454 1.00 90.81 69 LYS A N 1
ATOM 533 C CA . LYS A 1 69 ? -14.173 2.302 1.290 1.00 90.81 69 LYS A CA 1
ATOM 534 C C . LYS A 1 69 ? -13.093 3.083 0.528 1.00 90.81 69 LYS A C 1
ATOM 536 O O . LYS A 1 69 ? -13.197 3.222 -0.684 1.00 90.81 69 LYS A O 1
ATOM 541 N N . SER A 1 70 ? -12.114 3.632 1.241 1.00 91.12 70 SER A N 1
ATOM 542 C CA . SER A 1 70 ? -10.990 4.413 0.708 1.00 91.12 70 SER A CA 1
ATOM 543 C C . SER A 1 70 ? -9.904 4.493 1.777 1.00 91.12 70 SER A C 1
ATOM 545 O O . SER A 1 70 ? -10.216 4.426 2.970 1.00 91.12 70 SER A O 1
ATOM 547 N N . ILE A 1 71 ? -8.650 4.651 1.349 1.00 93.38 71 ILE A N 1
ATOM 548 C CA . ILE A 1 71 ? -7.513 4.899 2.247 1.00 93.38 71 ILE A CA 1
ATOM 549 C C . ILE A 1 71 ? -7.164 6.384 2.399 1.00 93.38 71 ILE A C 1
ATOM 551 O O . ILE A 1 71 ? -6.251 6.725 3.150 1.00 93.38 71 ILE A O 1
ATOM 555 N N . SER A 1 72 ? -7.881 7.284 1.722 1.00 91.44 72 SER A N 1
ATOM 556 C CA . SER A 1 72 ? -7.641 8.726 1.788 1.00 91.44 72 SER A CA 1
ATOM 557 C C . SER A 1 72 ? -7.674 9.241 3.232 1.00 91.44 72 SER A C 1
ATOM 559 O O . SER A 1 72 ? -8.665 9.089 3.945 1.00 91.44 72 SER A O 1
ATOM 561 N N . GLY A 1 73 ? -6.579 9.876 3.658 1.00 91.56 73 GLY A N 1
ATOM 562 C CA . GLY A 1 73 ? -6.421 10.422 5.010 1.00 91.56 73 GLY A CA 1
ATOM 563 C C . GLY A 1 73 ? -6.082 9.390 6.094 1.00 91.56 73 GLY A C 1
ATOM 564 O O . GLY A 1 73 ? -5.886 9.774 7.246 1.00 91.56 73 GLY A O 1
ATOM 565 N N . MET A 1 74 ? -5.976 8.100 5.761 1.00 94.81 74 MET A N 1
ATOM 566 C CA . MET A 1 74 ? -5.521 7.083 6.708 1.00 94.81 74 MET A CA 1
ATOM 567 C C . MET A 1 74 ? -4.009 7.168 6.937 1.00 94.81 74 MET A C 1
ATOM 569 O O . MET A 1 74 ? -3.234 7.520 6.050 1.00 94.81 74 MET A O 1
ATOM 573 N N . SER A 1 75 ? -3.573 6.786 8.137 1.00 94.88 75 SER A N 1
ATOM 574 C CA . SER A 1 75 ? -2.151 6.586 8.414 1.00 94.88 75 SER A CA 1
ATOM 575 C C . SER A 1 75 ? -1.661 5.255 7.835 1.00 94.88 75 SER A C 1
ATOM 577 O O . SER A 1 75 ? -2.423 4.294 7.721 1.00 94.88 75 SER A O 1
ATOM 579 N N . THR A 1 76 ? -0.359 5.160 7.553 1.00 94.62 76 THR A N 1
ATOM 580 C CA . THR A 1 76 ? 0.297 3.910 7.132 1.00 94.62 76 THR A CA 1
ATOM 581 C C . THR A 1 76 ? -0.018 2.746 8.077 1.00 94.62 76 THR A C 1
ATOM 583 O O . THR A 1 76 ? -0.351 1.655 7.621 1.00 94.62 76 THR A O 1
ATOM 586 N N . LEU A 1 77 ? 0.029 2.979 9.395 1.00 94.06 77 LEU A N 1
ATOM 587 C CA . LEU A 1 77 ? -0.287 1.960 10.400 1.00 94.06 77 LEU A CA 1
ATOM 588 C C . LEU A 1 77 ? -1.747 1.496 10.310 1.00 94.06 77 LEU A C 1
ATOM 590 O O . LEU A 1 77 ? -2.013 0.300 10.384 1.00 94.06 77 LEU A O 1
ATOM 594 N N . ALA A 1 78 ? -2.694 2.419 10.121 1.00 95.06 78 ALA A N 1
ATOM 595 C CA . ALA A 1 78 ? -4.106 2.068 9.997 1.00 95.06 78 ALA A CA 1
ATOM 596 C C . ALA A 1 78 ? -4.377 1.205 8.753 1.00 95.06 78 ALA A C 1
ATOM 598 O O . ALA A 1 78 ? -5.168 0.265 8.827 1.00 95.06 78 ALA A O 1
ATOM 599 N N . ILE A 1 79 ? -3.694 1.484 7.636 1.00 95.25 79 ILE A N 1
ATOM 600 C CA . ILE A 1 79 ? -3.778 0.667 6.416 1.00 95.25 79 ILE A CA 1
ATOM 601 C C . ILE A 1 7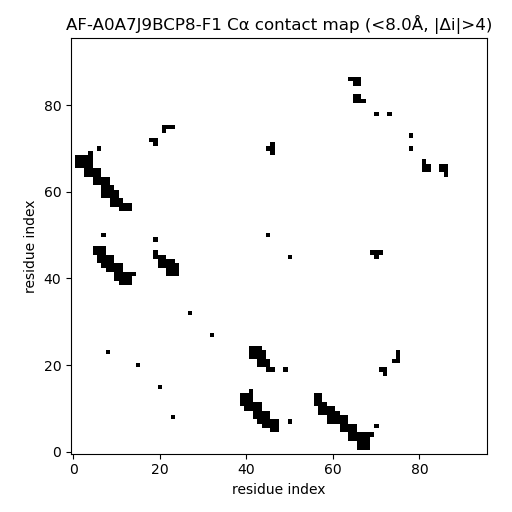9 ? -3.200 -0.726 6.671 1.00 95.25 79 ILE A C 1
ATOM 603 O O . ILE A 1 79 ? -3.865 -1.715 6.381 1.00 95.25 79 ILE A O 1
ATOM 607 N N . TYR A 1 80 ? -2.009 -0.829 7.269 1.00 94.62 80 TYR A N 1
ATOM 608 C CA . TYR A 1 80 ? -1.413 -2.129 7.594 1.00 94.62 80 TYR A CA 1
ATOM 609 C C . TYR A 1 80 ? -2.275 -2.961 8.544 1.00 94.62 80 TYR A C 1
ATOM 611 O O . TYR A 1 80 ? -2.427 -4.157 8.316 1.00 94.62 80 TYR A O 1
ATOM 619 N N . ASN A 1 81 ? -2.893 -2.346 9.556 1.00 94.50 81 ASN A N 1
ATOM 620 C CA . ASN A 1 81 ? -3.828 -3.046 10.437 1.00 94.50 81 ASN A CA 1
ATOM 621 C C . ASN A 1 81 ? -5.023 -3.594 9.645 1.00 94.50 81 ASN A C 1
ATOM 623 O O . ASN A 1 81 ? -5.387 -4.751 9.811 1.00 94.50 81 ASN A O 1
ATOM 627 N N . LYS A 1 82 ? -5.581 -2.804 8.717 1.00 94.31 82 LYS A N 1
ATOM 628 C CA . LYS A 1 82 ? -6.678 -3.259 7.851 1.00 94.31 82 LYS A CA 1
ATOM 629 C C . LYS A 1 82 ? -6.272 -4.365 6.886 1.00 94.31 82 LYS A C 1
ATOM 631 O O . LYS A 1 82 ? -7.074 -5.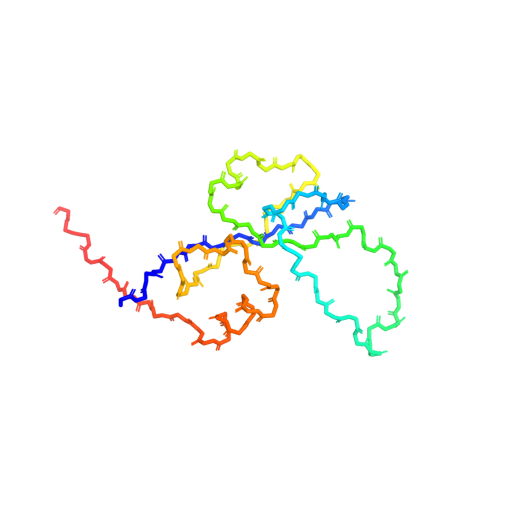247 6.618 1.00 94.31 82 LYS A O 1
ATOM 636 N N . LEU A 1 83 ? -5.044 -4.335 6.381 1.00 93.12 83 LEU A N 1
ATOM 637 C CA . LEU A 1 83 ? -4.497 -5.426 5.576 1.00 93.12 83 LEU A CA 1
ATOM 638 C C . LEU A 1 83 ? -4.259 -6.686 6.419 1.00 93.12 83 LEU A C 1
ATOM 640 O O . LEU A 1 83 ? -4.468 -7.790 5.928 1.00 93.12 83 LEU A O 1
ATOM 644 N N . SER A 1 84 ? -3.864 -6.527 7.685 1.00 93.81 84 SER A N 1
ATOM 645 C CA . SER A 1 84 ? -3.670 -7.637 8.623 1.00 93.81 84 SER A CA 1
ATOM 646 C C . SER A 1 84 ? -4.979 -8.311 9.035 1.00 93.81 84 SER A C 1
ATOM 648 O O . SER A 1 84 ? -4.947 -9.494 9.365 1.00 93.81 84 SER A O 1
ATOM 650 N N . ASP A 1 85 ? -6.106 -7.593 9.000 1.00 92.44 85 ASP A N 1
ATOM 651 C CA . ASP A 1 85 ? -7.443 -8.180 9.179 1.00 92.44 85 ASP A CA 1
ATOM 652 C C . ASP A 1 85 ? -7.775 -9.177 8.040 1.00 92.44 85 ASP A C 1
ATOM 654 O O . ASP A 1 85 ? -8.620 -10.058 8.205 1.00 92.44 85 ASP A O 1
ATOM 658 N N . GLY A 1 86 ? -7.102 -9.056 6.888 1.00 89.56 86 GLY A N 1
ATOM 659 C CA . GLY A 1 86 ? -7.357 -9.836 5.680 1.00 89.56 86 GLY A CA 1
ATOM 660 C C . GLY A 1 86 ? -8.579 -9.348 4.895 1.00 89.56 86 GLY A C 1
ATOM 661 O O . GLY A 1 86 ? -9.091 -8.245 5.093 1.00 89.56 86 GLY A O 1
ATOM 662 N N . PHE A 1 87 ? -9.042 -10.168 3.952 1.00 86.94 87 PHE A N 1
ATOM 663 C CA . PHE A 1 87 ? -10.250 -9.902 3.173 1.00 86.94 87 PHE A CA 1
ATOM 664 C C . PHE A 1 87 ? -10.959 -11.204 2.796 1.00 86.94 87 PHE A C 1
ATOM 666 O O . PHE A 1 87 ? -10.336 -12.259 2.676 1.00 86.94 87 PHE A O 1
ATOM 673 N N . TYR A 1 88 ? -12.275 -11.123 2.600 1.00 83.31 88 TYR A N 1
ATOM 674 C CA . TYR A 1 88 ? -13.086 -12.250 2.147 1.00 83.31 88 TYR A CA 1
ATOM 675 C C . TYR A 1 88 ? -13.200 -12.253 0.620 1.00 83.31 88 TYR A C 1
ATOM 677 O O . TYR A 1 88 ? -13.513 -11.227 0.015 1.00 83.31 88 TYR A O 1
ATOM 685 N N . LEU A 1 89 ? -12.980 -13.414 0.004 1.00 78.69 89 LEU A N 1
ATOM 686 C CA . LEU A 1 89 ? -13.205 -13.646 -1.420 1.00 78.69 89 LEU A CA 1
ATOM 687 C C . LEU A 1 89 ? -14.417 -14.556 -1.601 1.00 78.69 89 LEU A C 1
ATOM 689 O O . LEU A 1 89 ? -14.562 -15.558 -0.907 1.00 78.69 89 LEU A O 1
ATOM 693 N N . SER A 1 90 ? -15.262 -14.223 -2.572 1.00 81.56 90 SER A N 1
ATOM 694 C CA . SER A 1 90 ? -16.349 -15.090 -3.021 1.00 81.56 90 SER A CA 1
ATOM 695 C C . SER A 1 90 ? -16.391 -15.117 -4.540 1.00 81.56 90 SER A C 1
ATOM 697 O O . SER A 1 90 ? -16.038 -14.139 -5.201 1.00 81.56 90 SER A O 1
ATOM 699 N N . TRP A 1 91 ? -16.816 -16.246 -5.094 1.00 84.50 91 TRP A N 1
ATOM 700 C CA . TRP A 1 91 ? -17.059 -16.364 -6.523 1.00 84.50 91 TRP A CA 1
ATOM 701 C C . TRP A 1 91 ? -18.346 -15.620 -6.875 1.00 84.50 91 TRP A C 1
ATOM 703 O O . TRP A 1 91 ? -19.384 -15.849 -6.256 1.00 84.50 91 TRP A O 1
ATOM 713 N N . HIS A 1 92 ? -18.292 -14.737 -7.870 1.00 79.38 92 HIS A N 1
ATOM 714 C CA . HIS A 1 92 ? -19.501 -14.253 -8.527 1.00 79.38 92 HIS A CA 1
ATOM 715 C C . HIS A 1 92 ? -19.819 -15.178 -9.691 1.00 79.38 92 HIS A C 1
ATOM 717 O O . HIS A 1 92 ? -18.997 -15.372 -10.587 1.00 79.38 92 HIS A O 1
ATOM 723 N N . GLN A 1 93 ? -21.010 -15.767 -9.659 1.00 80.56 93 GLN A N 1
ATOM 724 C CA . GLN A 1 93 ? -21.500 -16.561 -10.770 1.00 80.56 93 GLN A CA 1
ATOM 725 C C . GLN A 1 93 ? -21.841 -15.603 -11.914 1.00 80.56 93 GLN A C 1
ATOM 727 O O . GLN A 1 93 ? -22.770 -14.804 -11.812 1.00 80.56 93 GLN A O 1
ATOM 732 N N . ILE A 1 94 ? -21.051 -15.649 -12.983 1.00 79.44 94 ILE A N 1
ATOM 733 C CA . ILE A 1 94 ? -21.360 -14.934 -14.218 1.00 79.44 94 ILE A CA 1
ATOM 734 C C . ILE A 1 94 ? -22.276 -15.860 -15.016 1.00 79.44 94 ILE A C 1
ATOM 736 O O . ILE A 1 94 ? -21.817 -16.858 -15.569 1.00 79.44 94 ILE A O 1
ATOM 740 N N . SER A 1 95 ? -23.574 -15.572 -15.018 1.00 76.19 95 SER A N 1
ATOM 741 C CA . SER A 1 95 ? -24.514 -16.226 -15.930 1.00 76.19 95 SER A CA 1
ATOM 742 C C . SER A 1 95 ? -24.293 -15.643 -17.326 1.00 76.19 95 SER A C 1
ATOM 744 O O . SER A 1 95 ? -24.470 -14.439 -17.511 1.00 76.19 95 SER A O 1
ATOM 746 N N . VAL A 1 96 ? -23.845 -16.482 -18.263 1.00 67.12 96 VAL A N 1
ATOM 747 C CA . VAL A 1 96 ? -23.695 -16.158 -19.694 1.00 67.12 96 VAL A CA 1
ATOM 748 C C . VAL A 1 96 ? -24.990 -16.480 -20.421 1.00 67.12 96 VAL A C 1
ATOM 750 O O . VAL A 1 96 ? -25.559 -17.554 -20.119 1.00 67.12 96 VAL A O 1
#

Foldseek 3Di:
DQDKFKKWKKWFLADDDDQQFAFQDDDDDPVNPVDPPVPSTTIGIHGPVVVVVDDPRMDTDDIFMFRHPDCRPPHSVRRVVRVVVPDDDDDDDDDD